Protein AF-K7X778-F1 (afdb_m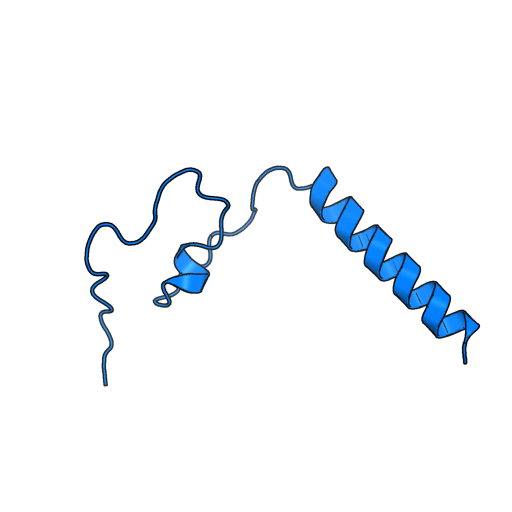onomer)

Organism: NCBI:txid1230924

Secondary structure (DSSP, 8-state):
-HHHHHHHHHHHHHHHHHHHHH-SS-S-----S-HHHHT-S--SS-S-SS----S---

Solvent-accessible surface area (backbone atoms only — not comparable to full-atom values): 3976 Å² total; per-residue (Å²): 114,68,67,60,53,52,52,50,52,51,51,52,53,50,53,54,54,48,52,66,70,73,49,84,60,86,89,64,84,53,91,55,92,42,73,69,50,55,57,68,57,95,68,98,62,88,74,78,87,58,88,83,81,66,94,78,78,130

Structure (mmCIF, N/CA/C/O backbone):
data_AF-K7X778-F1
#
_entry.id   AF-K7X778-F1
#
loop_
_atom_site.group_PDB
_atom_site.id
_atom_site.type_symbol
_atom_site.label_atom_id
_atom_site.label_alt_id
_atom_site.label_comp_id
_atom_site.label_asym_id
_atom_site.label_entity_id
_atom_site.label_seq_id
_atom_site.pdbx_PDB_ins_code
_atom_site.Cartn_x
_atom_site.Cartn_y
_atom_site.Cartn_z
_atom_site.occupancy
_atom_site.B_iso_or_equiv
_atom_site.auth_seq_id
_atom_site.auth_comp_id
_atom_site.auth_asym_id
_atom_site.auth_atom_id
_atom_site.pdbx_PDB_model_num
ATOM 1 N N . GLY A 1 1 ? 7.229 -6.490 -29.209 1.00 66.19 1 GLY A N 1
ATOM 2 C CA . GLY A 1 1 ? 6.485 -7.124 -28.102 1.00 66.19 1 GLY A CA 1
ATOM 3 C C . GLY A 1 1 ? 7.174 -6.929 -26.764 1.00 66.19 1 GLY A C 1
ATOM 4 O O . GLY A 1 1 ? 6.618 -6.264 -25.904 1.00 66.19 1 GLY A O 1
ATOM 5 N N . SER A 1 2 ? 8.395 -7.447 -26.607 1.00 77.44 2 SER A N 1
ATOM 6 C CA . SER A 1 2 ? 9.142 -7.491 -25.334 1.00 77.44 2 SER A CA 1
ATOM 7 C C . SER A 1 2 ? 9.493 -6.130 -24.713 1.00 77.44 2 SER A C 1
ATOM 9 O O . SER A 1 2 ? 9.401 -5.964 -23.501 1.00 77.44 2 SER A O 1
ATOM 11 N N . LEU A 1 3 ? 9.859 -5.129 -25.519 1.00 89.38 3 LEU A N 1
ATOM 12 C CA . LEU A 1 3 ? 10.162 -3.787 -24.999 1.00 89.38 3 LEU A CA 1
ATOM 13 C C . LEU A 1 3 ? 8.928 -3.105 -24.393 1.00 89.38 3 LEU A C 1
ATOM 15 O O . LEU A 1 3 ? 9.035 -2.450 -23.362 1.00 89.38 3 LEU A O 1
ATOM 19 N N . MET A 1 4 ? 7.750 -3.314 -24.987 1.00 90.25 4 MET A N 1
ATOM 20 C CA . MET A 1 4 ? 6.498 -2.748 -24.478 1.00 90.25 4 MET A CA 1
ATOM 21 C C . MET A 1 4 ? 6.122 -3.358 -23.125 1.00 90.25 4 MET A C 1
ATOM 23 O O . MET A 1 4 ? 5.724 -2.640 -22.214 1.00 90.25 4 MET A O 1
ATOM 27 N N . THR A 1 5 ? 6.307 -4.671 -22.960 1.00 90.25 5 THR A N 1
ATOM 28 C CA . THR A 1 5 ? 6.067 -5.343 -21.676 1.00 90.25 5 THR A CA 1
ATOM 29 C C . THR A 1 5 ? 7.039 -4.873 -20.599 1.00 90.25 5 THR A C 1
ATOM 31 O O . THR A 1 5 ? 6.612 -4.614 -19.479 1.00 90.25 5 THR A O 1
ATOM 34 N N . ILE A 1 6 ? 8.318 -4.678 -20.935 1.00 94.88 6 ILE A N 1
ATOM 35 C CA . ILE A 1 6 ? 9.312 -4.165 -19.980 1.00 94.88 6 ILE A CA 1
ATOM 36 C C . ILE A 1 6 ? 8.949 -2.737 -19.551 1.00 94.88 6 ILE A C 1
ATOM 38 O O . ILE A 1 6 ? 8.874 -2.455 -18.356 1.00 94.88 6 ILE A O 1
ATOM 42 N N . MET A 1 7 ? 8.625 -1.856 -20.501 1.00 93.38 7 MET A N 1
ATOM 43 C CA . MET A 1 7 ? 8.206 -0.485 -20.189 1.00 93.38 7 MET A CA 1
ATOM 44 C C . MET A 1 7 ? 6.934 -0.443 -19.335 1.00 93.38 7 MET A C 1
ATOM 46 O O . MET A 1 7 ? 6.871 0.314 -18.369 1.00 93.38 7 MET A O 1
ATOM 50 N N . PHE A 1 8 ? 5.955 -1.303 -19.622 1.00 93.00 8 PHE A N 1
ATOM 51 C CA . PHE A 1 8 ? 4.743 -1.412 -18.813 1.00 93.00 8 PHE A CA 1
ATOM 52 C C . PHE A 1 8 ? 5.046 -1.840 -17.371 1.00 93.00 8 PHE A C 1
ATOM 54 O O . PHE A 1 8 ? 4.537 -1.232 -16.429 1.00 93.00 8 PHE A O 1
ATOM 61 N N . THR A 1 9 ? 5.918 -2.836 -17.176 1.00 95.94 9 THR A N 1
ATOM 62 C CA . THR A 1 9 ? 6.301 -3.272 -15.823 1.00 95.94 9 THR A CA 1
ATOM 63 C C . THR A 1 9 ? 7.020 -2.176 -15.038 1.00 95.94 9 THR A C 1
ATOM 65 O O . THR A 1 9 ? 6.734 -1.989 -13.859 1.00 95.94 9 THR A O 1
ATOM 68 N N . LEU A 1 10 ? 7.889 -1.393 -15.686 1.00 96.00 10 LEU A N 1
ATOM 69 C CA . LEU A 1 10 ? 8.592 -0.283 -15.039 1.00 96.00 10 LEU A CA 1
ATOM 70 C C . LEU A 1 10 ? 7.640 0.852 -14.648 1.00 96.00 10 LEU A C 1
ATOM 72 O O . LEU A 1 10 ? 7.742 1.377 -13.540 1.00 96.00 10 LEU A O 1
ATOM 76 N N . MET A 1 11 ? 6.673 1.188 -15.506 1.00 95.25 11 MET A N 1
ATOM 77 C CA . MET A 1 11 ? 5.630 2.160 -15.162 1.00 95.25 11 MET A CA 1
ATOM 78 C C . MET A 1 11 ? 4.768 1.682 -13.993 1.00 95.25 11 MET A C 1
ATOM 80 O O . MET A 1 11 ? 4.434 2.468 -13.108 1.00 95.25 11 MET A O 1
ATOM 84 N N . LEU A 1 12 ? 4.429 0.392 -13.956 1.00 95.56 12 LEU A N 1
ATOM 85 C CA . LEU A 1 12 ? 3.662 -0.183 -12.855 1.00 95.56 12 LEU A CA 1
ATOM 86 C C . LEU A 1 12 ? 4.428 -0.084 -11.528 1.00 95.56 12 LEU A C 1
ATOM 88 O O . LEU A 1 12 ? 3.864 0.365 -10.532 1.00 95.56 12 LEU A O 1
ATOM 92 N N . ILE A 1 13 ? 5.717 -0.429 -11.528 1.00 96.44 13 ILE A N 1
ATOM 93 C CA . ILE A 1 13 ? 6.580 -0.310 -10.345 1.00 96.44 13 ILE A CA 1
ATOM 94 C C . ILE A 1 13 ? 6.682 1.152 -9.892 1.00 96.44 13 ILE A C 1
ATOM 96 O O . ILE A 1 13 ? 6.531 1.434 -8.704 1.00 96.44 13 ILE A O 1
ATOM 100 N N . TYR A 1 14 ? 6.875 2.087 -10.825 1.00 95.50 14 TYR A N 1
ATOM 101 C CA . TYR A 1 14 ? 6.951 3.514 -10.511 1.00 95.50 14 TYR A CA 1
ATOM 102 C C . TYR A 1 14 ? 5.662 4.034 -9.861 1.00 95.50 14 TYR A C 1
ATOM 104 O O . TYR A 1 14 ? 5.724 4.712 -8.838 1.00 95.50 14 TYR A O 1
ATOM 112 N N . ASN A 1 15 ? 4.496 3.650 -10.384 1.00 91.56 15 ASN A N 1
ATOM 113 C CA . ASN A 1 15 ? 3.209 4.042 -9.810 1.00 91.56 15 ASN A CA 1
ATOM 114 C C . ASN A 1 15 ? 3.003 3.493 -8.391 1.00 91.56 15 ASN A C 1
ATOM 116 O O . ASN A 1 15 ? 2.451 4.186 -7.538 1.00 91.56 15 ASN A O 1
ATOM 120 N N . ILE A 1 16 ? 3.458 2.267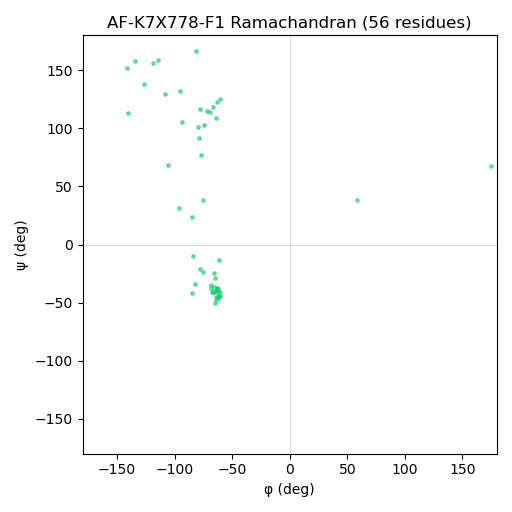 -8.108 1.00 91.44 16 ILE A N 1
ATOM 121 C CA . ILE A 1 16 ? 3.399 1.703 -6.750 1.00 91.44 16 ILE A CA 1
ATOM 122 C C . ILE A 1 16 ? 4.281 2.518 -5.799 1.00 91.44 16 ILE A C 1
ATOM 124 O O . ILE A 1 16 ? 3.842 2.870 -4.704 1.00 91.44 16 ILE A O 1
ATOM 128 N N . ILE A 1 17 ? 5.504 2.852 -6.218 1.00 92.88 17 ILE A N 1
ATOM 129 C CA . ILE A 1 17 ? 6.436 3.657 -5.417 1.00 92.88 17 ILE A CA 1
ATOM 130 C C . ILE A 1 17 ? 5.857 5.052 -5.150 1.00 92.88 17 ILE A C 1
ATOM 132 O O . ILE A 1 17 ? 5.873 5.512 -4.008 1.00 92.88 17 ILE A O 1
ATOM 136 N N . ASP A 1 18 ? 5.296 5.706 -6.167 1.00 90.50 18 ASP A N 1
ATOM 137 C CA . ASP A 1 18 ? 4.694 7.032 -6.022 1.00 90.50 18 ASP A CA 1
ATOM 138 C C . ASP A 1 18 ? 3.490 7.019 -5.065 1.00 90.50 18 ASP A C 1
ATOM 140 O O . ASP A 1 18 ? 3.368 7.884 -4.194 1.00 90.50 18 ASP A O 1
ATOM 144 N N . LEU A 1 19 ? 2.639 5.989 -5.131 1.00 86.12 19 LEU A N 1
ATOM 145 C CA . LEU A 1 19 ? 1.522 5.817 -4.197 1.00 86.12 19 LEU A CA 1
ATOM 146 C C . LEU A 1 19 ? 1.986 5.624 -2.745 1.00 86.12 19 LEU A C 1
ATOM 148 O O . LEU A 1 19 ? 1.352 6.164 -1.836 1.00 86.12 19 LEU A O 1
ATOM 152 N N . LEU A 1 20 ? 3.089 4.901 -2.519 1.00 85.19 20 LEU A N 1
ATOM 153 C CA . LEU A 1 20 ? 3.670 4.708 -1.185 1.00 85.19 20 LEU A CA 1
ATOM 154 C C . LEU A 1 20 ? 4.259 6.007 -0.612 1.00 85.19 20 LEU A C 1
ATOM 156 O O . LEU A 1 20 ? 4.153 6.255 0.590 1.00 85.19 20 LEU A O 1
ATOM 160 N N . LEU A 1 21 ? 4.874 6.842 -1.457 1.00 86.50 21 LEU A N 1
ATOM 161 C CA . LEU A 1 21 ? 5.562 8.062 -1.025 1.00 86.50 21 LEU A CA 1
ATOM 162 C C . LEU A 1 21 ? 4.620 9.265 -0.869 1.00 86.50 21 LEU A C 1
ATOM 164 O O . LEU A 1 21 ? 4.750 10.021 0.100 1.00 86.50 21 LEU A O 1
ATOM 168 N N . SER A 1 22 ? 3.673 9.446 -1.794 1.00 78.25 22 SER A N 1
ATOM 169 C CA . SER A 1 22 ? 2.802 10.629 -1.857 1.00 78.25 22 SER A CA 1
ATOM 170 C C . SER A 1 22 ? 1.601 10.555 -0.907 1.00 78.25 22 SER A C 1
ATOM 172 O O . SER A 1 22 ? 1.194 11.570 -0.336 1.00 78.25 22 SER A O 1
ATOM 174 N N . LYS A 1 23 ? 1.040 9.361 -0.666 1.00 70.44 23 LYS A N 1
ATOM 175 C CA . LYS A 1 23 ? -0.185 9.174 0.130 1.00 70.44 23 LYS A CA 1
ATOM 176 C C . LYS A 1 23 ? 0.113 8.587 1.510 1.00 70.44 23 LYS A C 1
ATOM 178 O O . LYS A 1 23 ? -0.300 7.481 1.837 1.00 70.44 23 LYS A O 1
ATOM 183 N N . ARG A 1 24 ? 0.775 9.368 2.375 1.00 63.88 24 ARG A N 1
ATOM 184 C CA . ARG A 1 24 ? 1.098 8.967 3.768 1.00 63.88 24 ARG A CA 1
ATOM 185 C C . ARG A 1 24 ? -0.125 8.687 4.662 1.00 63.88 24 ARG A C 1
ATOM 187 O O . ARG A 1 24 ? 0.031 8.136 5.747 1.00 63.88 24 ARG A O 1
ATOM 194 N N . LYS A 1 25 ? -1.337 9.064 4.239 1.00 58.47 25 LYS A N 1
ATOM 195 C CA . LYS A 1 25 ? -2.609 8.683 4.874 1.00 58.47 25 LYS A CA 1
ATOM 196 C C . LYS A 1 25 ? -3.538 8.068 3.832 1.00 58.47 25 LYS A C 1
ATOM 198 O O . LYS A 1 25 ? -3.659 8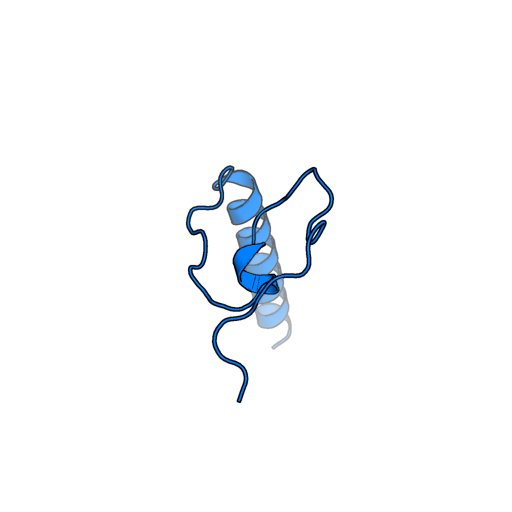.589 2.725 1.00 58.47 25 LYS A O 1
ATOM 203 N N . ILE A 1 26 ? -4.226 6.994 4.215 1.00 65.50 26 ILE A N 1
ATOM 204 C CA . ILE A 1 26 ? -5.281 6.385 3.400 1.00 65.50 26 ILE A CA 1
ATOM 205 C C . ILE A 1 26 ? -6.410 7.397 3.223 1.00 65.50 26 ILE A C 1
ATOM 207 O O . ILE A 1 26 ? -6.970 7.898 4.195 1.00 65.50 26 ILE A O 1
ATOM 211 N N . ILE A 1 27 ? -6.712 7.703 1.963 1.00 65.19 27 ILE A N 1
ATOM 212 C CA . ILE A 1 27 ? -7.657 8.751 1.559 1.00 65.19 27 ILE A CA 1
ATOM 213 C C . ILE A 1 27 ? -9.117 8.279 1.708 1.00 65.19 27 ILE A C 1
ATOM 215 O O . ILE A 1 27 ? -10.016 9.103 1.844 1.00 65.19 27 ILE A O 1
ATOM 219 N N . THR A 1 28 ? -9.379 6.967 1.737 1.00 63.88 28 THR A N 1
ATOM 220 C CA . THR A 1 28 ? -10.746 6.424 1.762 1.00 63.88 28 THR A CA 1
ATOM 221 C C . THR A 1 28 ? -10.873 5.220 2.690 1.00 63.88 28 THR A C 1
ATOM 223 O O . THR A 1 28 ? -10.363 4.142 2.392 1.00 63.88 28 THR A O 1
ATOM 226 N N . ILE A 1 29 ? -11.621 5.376 3.784 1.00 72.75 29 ILE A N 1
ATOM 227 C CA . ILE A 1 29 ? -12.172 4.238 4.529 1.00 72.75 29 ILE A CA 1
ATOM 228 C C . ILE A 1 29 ? -13.395 3.747 3.749 1.00 72.75 29 ILE A C 1
ATOM 230 O O . ILE A 1 29 ? -14.370 4.486 3.590 1.00 72.75 29 ILE A O 1
ATOM 234 N N . ILE A 1 30 ? -13.344 2.514 3.241 1.00 78.31 30 ILE A N 1
ATOM 235 C CA . ILE A 1 30 ? -14.460 1.912 2.505 1.00 78.31 30 ILE A CA 1
ATOM 236 C C . ILE A 1 30 ? -15.572 1.586 3.507 1.00 78.31 30 ILE A C 1
ATOM 238 O O . ILE A 1 30 ? -15.415 0.733 4.379 1.00 78.31 30 ILE A O 1
ATOM 242 N N . LYS A 1 31 ? 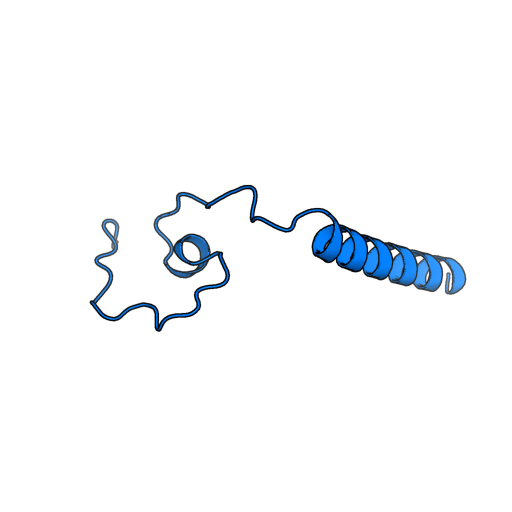-16.726 2.248 3.375 1.00 67.88 31 LYS A N 1
ATOM 243 C CA . LYS A 1 31 ? -17.927 1.897 4.142 1.00 67.88 31 LYS A CA 1
ATOM 244 C C . LYS A 1 31 ? -18.589 0.684 3.495 1.00 67.88 31 LYS A C 1
ATOM 246 O O . LYS A 1 31 ? -19.400 0.830 2.588 1.00 67.88 31 LYS A O 1
ATOM 251 N N . SER A 1 32 ? -18.227 -0.509 3.951 1.00 76.06 32 SER A N 1
ATOM 252 C CA . SER A 1 32 ? -18.886 -1.751 3.542 1.00 76.06 32 SER A CA 1
ATOM 253 C C . SER A 1 32 ? -19.181 -2.636 4.748 1.00 76.06 32 SER A C 1
ATOM 255 O O . SER A 1 32 ? -18.536 -2.524 5.791 1.00 76.06 32 SER A O 1
ATOM 257 N N . ASN A 1 33 ? -20.143 -3.541 4.584 1.00 76.19 33 ASN A N 1
ATOM 258 C CA . ASN A 1 33 ? -20.445 -4.584 5.557 1.00 76.19 33 ASN A CA 1
ATOM 259 C C . ASN A 1 33 ? -19.539 -5.813 5.368 1.00 76.19 33 ASN A C 1
ATOM 261 O O . ASN A 1 33 ? -19.950 -6.902 5.715 1.00 76.19 33 ASN A O 1
ATOM 265 N N . ASN A 1 34 ? -18.351 -5.686 4.764 1.00 82.75 34 ASN A N 1
ATOM 266 C CA . ASN A 1 34 ? -17.360 -6.762 4.735 1.00 82.75 34 ASN A CA 1
ATOM 267 C C . ASN A 1 34 ? -16.199 -6.387 5.655 1.00 82.75 34 ASN A C 1
ATOM 269 O O . ASN A 1 34 ? -15.631 -5.298 5.545 1.00 82.75 34 ASN A O 1
ATOM 273 N N . ASN A 1 35 ? -15.831 -7.300 6.547 1.00 81.19 35 ASN A N 1
ATOM 274 C CA . ASN A 1 35 ? -14.816 -7.053 7.560 1.00 81.19 35 ASN A CA 1
ATOM 275 C C . ASN A 1 35 ? -13.415 -6.804 6.965 1.00 81.19 35 ASN A C 1
ATOM 277 O O . ASN A 1 35 ? -12.631 -6.045 7.527 1.00 81.19 35 ASN A O 1
ATOM 281 N N . GLU A 1 36 ? -13.122 -7.385 5.801 1.00 78.62 36 GLU A N 1
ATOM 282 C CA . GLU A 1 36 ? -11.860 -7.173 5.079 1.00 78.62 36 GLU A CA 1
ATOM 283 C C . GLU A 1 36 ? -11.717 -5.719 4.602 1.00 78.62 36 GLU A C 1
ATOM 285 O O . GLU A 1 36 ? -10.745 -5.036 4.916 1.00 78.62 36 GLU A O 1
ATOM 290 N N . TRP A 1 37 ? -12.750 -5.195 3.941 1.00 78.50 37 TRP A N 1
ATOM 291 C CA . TRP A 1 37 ? -12.773 -3.818 3.443 1.00 78.50 37 TRP A CA 1
ATOM 292 C C . TRP A 1 37 ? -12.990 -2.780 4.554 1.00 78.50 37 TRP A C 1
ATOM 294 O O . TRP A 1 37 ? -12.596 -1.623 4.400 1.00 78.50 37 TRP A O 1
ATOM 304 N N . LYS A 1 38 ? -13.590 -3.180 5.684 1.00 79.88 38 LYS A N 1
ATOM 305 C CA . LYS A 1 38 ? -13.713 -2.340 6.885 1.00 79.88 38 LYS A CA 1
ATOM 306 C C . LYS A 1 38 ? -12.357 -2.101 7.552 1.00 79.88 38 LYS A C 1
ATOM 308 O O . LYS A 1 38 ? -12.108 -1.001 8.038 1.00 79.88 38 LYS A O 1
ATOM 313 N N . ASN A 1 39 ? -11.472 -3.095 7.515 1.00 83.56 39 ASN A N 1
ATOM 314 C CA . ASN A 1 39 ? -10.110 -3.015 8.043 1.00 83.56 39 ASN A CA 1
ATOM 315 C C . ASN A 1 39 ? -9.081 -2.666 6.950 1.00 83.56 39 ASN A C 1
ATOM 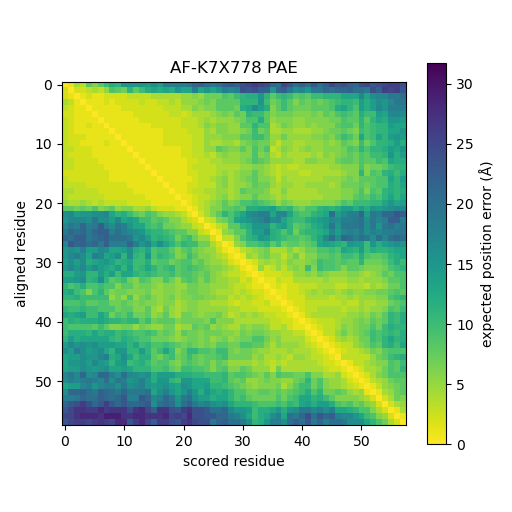317 O O . ASN A 1 39 ? -7.925 -3.069 7.040 1.00 83.56 39 ASN A O 1
ATOM 321 N N . ASN A 1 40 ? -9.478 -1.894 5.931 1.00 82.19 40 ASN A N 1
ATOM 322 C CA . ASN A 1 40 ? -8.623 -1.488 4.807 1.00 82.19 40 ASN A CA 1
ATOM 323 C C . ASN A 1 40 ? -7.606 -0.387 5.182 1.00 82.19 40 ASN A C 1
ATOM 325 O O . ASN A 1 40 ? -7.381 0.557 4.431 1.00 82.19 40 ASN A O 1
ATOM 329 N N . PHE A 1 41 ? -7.040 -0.450 6.384 1.00 82.62 41 PHE A N 1
ATOM 330 C CA . PHE A 1 41 ? -5.992 0.446 6.850 1.00 82.62 41 PHE A CA 1
ATOM 331 C C . PHE A 1 41 ? -4.967 -0.328 7.676 1.00 82.62 41 PHE A C 1
ATOM 333 O O . PHE A 1 41 ? -5.322 -1.331 8.299 1.00 82.62 41 PHE A O 1
ATOM 340 N N . PRO A 1 42 ? -3.697 0.116 7.705 1.00 76.12 42 PRO A N 1
ATOM 341 C CA . PRO A 1 42 ? -2.696 -0.510 8.546 1.00 76.12 42 PRO A CA 1
ATOM 342 C C . PRO A 1 42 ? -3.119 -0.318 10.001 1.00 76.12 42 PRO A C 1
ATOM 344 O O . PRO A 1 42 ? -3.102 0.793 10.531 1.00 76.12 42 PRO A O 1
ATOM 347 N N . ASN A 1 43 ? -3.546 -1.406 10.633 1.00 80.56 43 ASN A N 1
ATOM 348 C CA . ASN A 1 43 ? -3.841 -1.432 12.052 1.00 80.56 43 ASN A CA 1
ATOM 349 C C . ASN A 1 43 ? -2.606 -1.946 12.795 1.00 80.56 43 ASN A C 1
ATOM 351 O O . ASN A 1 43 ? -2.026 -2.960 12.416 1.00 80.56 43 ASN A O 1
ATOM 355 N N . THR A 1 44 ? -2.205 -1.254 13.856 1.00 82.38 44 THR A N 1
ATOM 356 C CA . THR A 1 44 ? -1.100 -1.681 14.727 1.00 82.38 44 THR A CA 1
ATOM 357 C C . THR A 1 44 ? -1.552 -2.678 15.797 1.00 82.38 44 THR A C 1
ATOM 359 O O . THR A 1 44 ? -0.720 -3.272 16.474 1.00 82.38 44 THR A O 1
ATOM 362 N N . ASN A 1 45 ? -2.866 -2.880 15.940 1.00 85.06 45 ASN A N 1
ATOM 363 C CA . ASN A 1 45 ? -3.478 -3.746 16.942 1.00 85.06 45 ASN A CA 1
ATOM 364 C C . ASN A 1 45 ? -4.184 -4.956 16.311 1.00 85.06 45 ASN A C 1
ATOM 366 O O . ASN A 1 45 ? -4.621 -4.913 15.163 1.00 85.06 45 ASN A O 1
ATOM 370 N N . HIS A 1 46 ? -4.381 -6.014 17.107 1.00 80.56 46 HIS A N 1
ATOM 371 C CA . HIS A 1 46 ? -5.176 -7.178 16.703 1.00 80.56 46 HIS A CA 1
ATOM 372 C C . HIS A 1 46 ? -6.631 -6.771 16.399 1.00 80.56 46 HIS A C 1
ATOM 374 O O . HIS A 1 46 ? -7.303 -6.167 17.242 1.00 80.56 46 HIS A O 1
ATOM 380 N N . THR A 1 47 ? -7.114 -7.106 15.201 1.00 79.69 47 THR A N 1
ATOM 381 C CA . THR A 1 47 ? -8.505 -6.913 14.750 1.00 79.69 47 THR A CA 1
ATOM 382 C C . THR A 1 47 ? -9.410 -8.040 15.273 1.00 79.69 47 THR A C 1
ATOM 384 O O 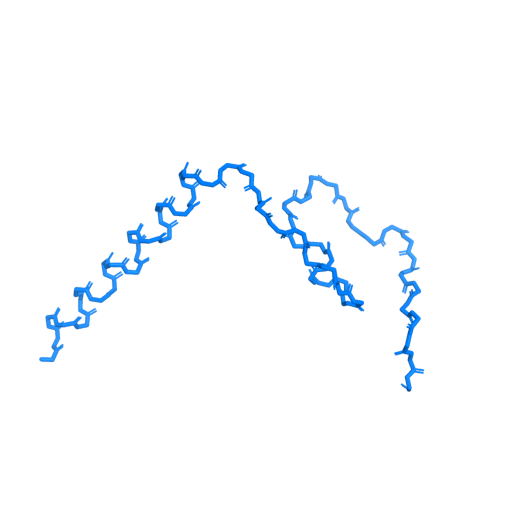. THR A 1 47 ? -8.921 -9.043 15.773 1.00 79.69 47 THR A O 1
ATOM 387 N N . ASN A 1 48 ? -10.738 -7.905 15.207 1.00 83.88 48 ASN A N 1
ATOM 388 C CA . ASN A 1 48 ? -11.689 -8.981 15.564 1.00 83.88 48 ASN A CA 1
ATOM 389 C C . ASN A 1 48 ? -11.582 -9.520 17.009 1.00 83.88 48 ASN A C 1
ATOM 391 O O . ASN A 1 48 ? -11.727 -10.718 17.233 1.00 83.88 48 ASN A O 1
ATOM 395 N N . LYS A 1 49 ? -11.325 -8.655 18.002 1.00 80.38 49 LYS A N 1
ATOM 396 C CA . LYS A 1 49 ? -11.331 -9.062 19.427 1.00 80.38 49 LYS A CA 1
ATOM 397 C C . LYS A 1 49 ? -12.717 -9.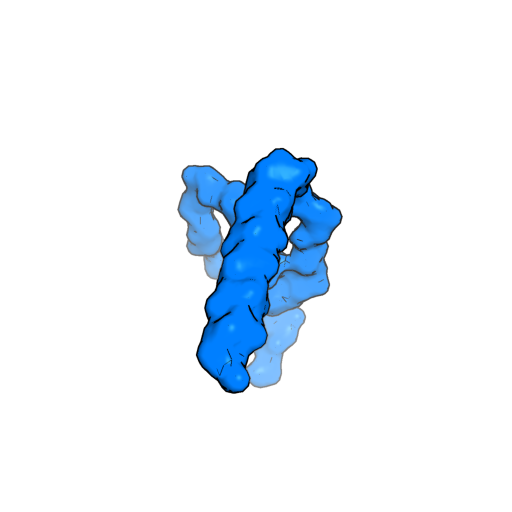489 19.923 1.00 80.38 49 LYS A C 1
ATOM 399 O O . LYS A 1 49 ? -12.822 -10.267 20.862 1.00 80.38 49 LYS A O 1
ATOM 404 N N . GLU A 1 50 ? -13.759 -8.990 19.270 1.00 79.25 50 GLU A N 1
ATOM 405 C CA . GLU A 1 50 ? -15.149 -9.390 19.464 1.00 79.25 50 GLU A CA 1
ATOM 406 C C . GLU A 1 50 ? -15.687 -9.970 18.155 1.00 79.25 50 GLU A C 1
ATOM 408 O O . GLU A 1 50 ? -15.189 -9.651 17.069 1.00 79.25 50 GLU A O 1
ATOM 413 N N . ASN A 1 51 ? -16.719 -10.809 18.250 1.00 77.44 51 ASN A N 1
ATOM 414 C CA . ASN A 1 51 ? -17.370 -11.356 17.069 1.00 77.44 51 ASN A CA 1
ATOM 415 C C . ASN A 1 51 ? -18.073 -10.223 16.304 1.00 77.44 51 ASN A C 1
ATOM 417 O O . ASN A 1 51 ? -18.983 -9.583 16.831 1.00 77.44 51 ASN A O 1
ATOM 421 N N . ILE A 1 52 ? -17.668 -9.971 15.054 1.00 78.06 52 ILE A N 1
ATOM 422 C CA . ILE A 1 52 ? -18.342 -8.981 14.210 1.00 78.06 52 ILE A CA 1
ATOM 423 C C . ILE A 1 52 ? -19.732 -9.513 13.850 1.00 78.06 52 ILE A C 1
ATOM 425 O O . ILE A 1 52 ? -19.876 -10.478 13.097 1.00 78.06 52 ILE A O 1
ATOM 429 N N . PHE A 1 53 ? -20.765 -8.839 14.352 1.00 71.50 53 PHE A N 1
ATOM 430 C CA . PHE A 1 53 ? -22.135 -9.042 13.903 1.00 71.50 53 PHE A CA 1
ATOM 431 C C . PHE A 1 53 ? -22.319 -8.397 12.528 1.00 71.50 53 PHE A C 1
ATOM 433 O O . PHE A 1 53 ? -22.428 -7.179 12.390 1.00 71.50 53 PHE A O 1
ATOM 440 N N . MET A 1 54 ? -22.330 -9.233 11.494 1.00 72.19 54 MET A N 1
ATOM 441 C CA . MET A 1 54 ? -22.695 -8.831 10.139 1.00 72.19 54 MET A CA 1
ATOM 442 C C . MET A 1 54 ? -24.222 -8.786 10.060 1.00 72.19 54 MET A C 1
ATOM 444 O O . MET A 1 54 ? -24.873 -9.825 9.939 1.00 72.19 54 MET A O 1
ATOM 448 N N . PHE A 1 55 ? -24.811 -7.593 10.130 1.00 64.38 55 PHE A N 1
ATOM 449 C CA . PHE A 1 55 ? -26.245 -7.415 9.893 1.00 64.38 55 PHE A CA 1
ATOM 450 C C . PHE A 1 55 ? -26.520 -7.455 8.389 1.00 64.38 55 PHE A C 1
ATOM 452 O O . PHE A 1 55 ? -26.598 -6.404 7.769 1.00 64.38 55 PHE A O 1
ATOM 459 N N . ASN A 1 56 ? -26.519 -8.658 7.804 1.00 60.41 56 ASN A N 1
ATOM 460 C CA . ASN A 1 56 ? -27.243 -9.074 6.590 1.00 60.41 56 ASN A CA 1
ATOM 461 C C . ASN A 1 56 ? -26.825 -10.520 6.240 1.00 60.41 56 ASN A C 1
ATOM 463 O O . ASN A 1 56 ? -26.092 -10.754 5.2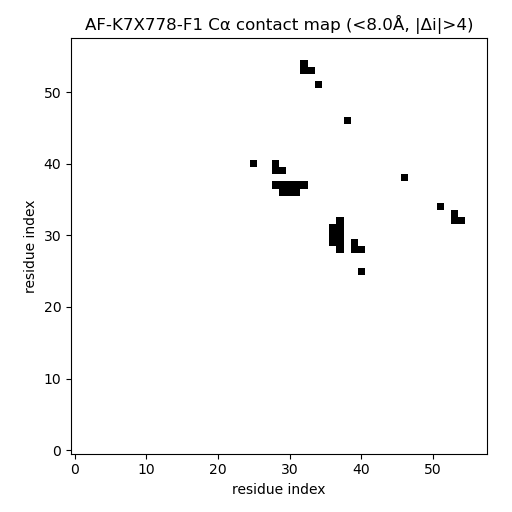80 1.00 60.41 56 ASN A O 1
ATOM 467 N N . LYS A 1 57 ? -27.189 -11.495 7.078 1.00 51.72 57 LYS A N 1
ATOM 468 C CA . LYS A 1 57 ? -27.009 -12.916 6.749 1.00 51.72 57 LYS A CA 1
ATOM 469 C C . LYS A 1 57 ? -28.316 -13.402 6.128 1.00 51.72 57 LYS A C 1
ATOM 471 O O . LYS A 1 57 ? -29.294 -13.546 6.856 1.00 51.72 57 LYS A O 1
ATOM 476 N N . ASN A 1 58 ? -28.321 -13.588 4.810 1.00 54.25 58 ASN A N 1
ATOM 477 C CA . ASN A 1 58 ? -29.199 -14.596 4.216 1.00 54.25 58 ASN A CA 1
ATOM 478 C C . ASN A 1 58 ? -28.609 -15.971 4.523 1.00 54.25 58 ASN A C 1
ATOM 480 O O . ASN A 1 58 ? -27.361 -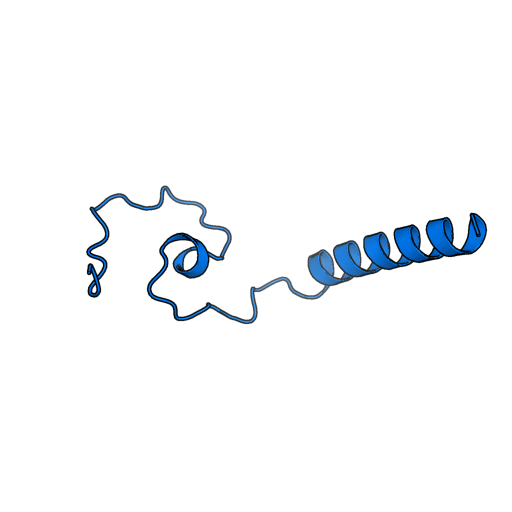16.085 4.460 1.00 54.25 58 ASN A O 1
#

Sequence (58 aa):
GSLMTIMFTLMLIYNIIDLLLSKRKIITIIKSNNNEWKNNFPNTNHTNKENIFMFNKN

pLDDT: mean 79.96, std 11.2, range [51.72, 96.44]

Foldseek 3Di:
DVVVVVVVVVVVVVVVVCCVPVPPDDPDQDPDLDPVSNPPDDDPDDPCPDPDDRPPDD

Mean predicted aligned error: 8.59 Å

Radius of gyration: 17.95 Å; Cα contacts (8 Å, |Δi|>4): 17; chains: 1; bounding box: 39×25×48 Å